Protein AF-A0A2D6YMB2-F1 (afdb_monomer_lite)

Organism: NCBI:txid2024889

Secondary structure (DSSP, 8-state):
--------HHHHHHHHHHHHHHHHHHHHHHHHHS------PPPTT------SS--S-S-TTT---HHHHHHHTTT---SEEEPTTSS-EEESSSS--EE-TTS--EE-

Radius of gyration: 36.63 Å; chains: 1; bounding box: 71×21×109 Å

Foldseek 3Di:
DDDDPDPDPVNVVVVVVVVVVVVVVVVVVVVVVPPPPPPPDDPPPDDDDDAPDDAPDQDPVPDDDPSNVVVNVVPDWDQWDADPPDNDIAGIVNNDWDADPVRPDIGD

pLDDT: mean 87.3, std 12.39, range [43.06, 98.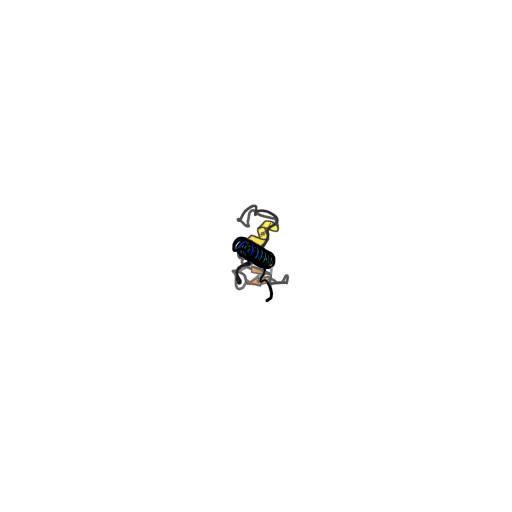44]

Sequence (108 aa):
MPSYGNFSLLSLEKIMLKKQIRVMLLVSFLLLSFGLTTQAATPKDVLAVAKIAEPKSMDPATVTAVNDFRILMNVYYGLVRYRSGTLDVDPGLAESWTISDHGKVYTF

Structure (mmCIF, N/CA/C/O backbone):
data_AF-A0A2D6YMB2-F1
#
_entry.id   AF-A0A2D6YMB2-F1
#
loop_
_atom_site.group_PDB
_atom_site.id
_atom_site.type_symbol
_atom_site.label_atom_id
_atom_site.label_alt_id
_atom_site.label_comp_id
_atom_site.label_asym_id
_atom_site.label_entity_id
_atom_site.label_seq_id
_atom_site.pdbx_PDB_ins_code
_atom_site.Cartn_x
_atom_site.Cartn_y
_atom_site.Cartn_z
_atom_site.occupancy
_atom_site.B_iso_or_equiv
_atom_site.auth_seq_id
_atom_site.auth_comp_id
_atom_site.auth_asym_id
_atom_site.auth_atom_id
_atom_site.pdbx_PDB_model_num
ATOM 1 N N . MET A 1 1 ? 42.008 -8.423 -87.949 1.00 45.00 1 MET A N 1
ATOM 2 C CA . MET A 1 1 ? 42.024 -9.228 -86.707 1.00 45.00 1 MET A CA 1
ATOM 3 C C . MET A 1 1 ? 41.993 -8.264 -85.530 1.00 45.00 1 MET A C 1
ATOM 5 O O . MET A 1 1 ? 42.881 -7.420 -85.485 1.00 45.00 1 MET A O 1
ATOM 9 N N . PRO A 1 2 ? 40.982 -8.285 -84.644 1.00 43.06 2 PRO A N 1
ATOM 10 C CA . PRO A 1 2 ? 40.973 -7.378 -83.507 1.00 43.06 2 PRO A CA 1
ATOM 11 C C . PRO A 1 2 ? 41.971 -7.869 -82.453 1.00 43.06 2 PRO A C 1
ATOM 13 O O . PRO A 1 2 ? 41.962 -9.035 -82.064 1.00 43.06 2 PRO A O 1
ATOM 16 N N . SER A 1 3 ? 42.857 -6.965 -82.036 1.00 49.53 3 SER A N 1
ATOM 17 C CA . SER A 1 3 ? 43.799 -7.162 -80.936 1.00 49.53 3 SER A CA 1
ATOM 18 C C . SER A 1 3 ? 43.017 -7.194 -79.623 1.00 49.53 3 SER A C 1
ATOM 20 O O . SER A 1 3 ? 42.475 -6.174 -79.194 1.00 49.53 3 SER A O 1
ATOM 22 N N . TYR A 1 4 ? 42.908 -8.372 -79.006 1.00 52.59 4 TYR A N 1
ATOM 23 C CA . TYR A 1 4 ? 42.336 -8.505 -77.670 1.00 52.59 4 TYR A CA 1
ATOM 24 C C . TYR A 1 4 ? 43.365 -7.987 -76.664 1.00 52.59 4 TYR A C 1
ATOM 26 O O . TYR A 1 4 ? 44.401 -8.608 -76.436 1.00 52.59 4 TYR A O 1
ATOM 34 N N . GLY A 1 5 ? 43.094 -6.799 -76.120 1.00 56.78 5 GLY A N 1
ATOM 35 C CA . GLY A 1 5 ? 43.949 -6.139 -75.140 1.00 56.78 5 GLY A CA 1
ATOM 36 C C . GLY A 1 5 ? 44.274 -7.059 -73.964 1.00 56.78 5 GLY A C 1
ATOM 37 O O . GLY A 1 5 ? 43.387 -7.699 -73.401 1.00 56.78 5 GLY A O 1
ATOM 38 N N . ASN A 1 6 ? 45.561 -7.104 -73.614 1.00 62.62 6 ASN A N 1
ATOM 39 C CA . ASN A 1 6 ? 46.138 -7.882 -72.521 1.00 62.62 6 ASN A CA 1
ATOM 40 C C . ASN A 1 6 ? 45.465 -7.561 -71.179 1.00 62.62 6 ASN A C 1
ATOM 42 O O . ASN A 1 6 ? 45.906 -6.685 -70.432 1.00 62.62 6 ASN A O 1
ATOM 46 N N . PHE A 1 7 ? 44.407 -8.296 -70.851 1.00 61.66 7 PHE A N 1
ATOM 47 C CA . PHE A 1 7 ? 43.823 -8.288 -69.520 1.00 61.66 7 PHE A CA 1
ATOM 48 C C . PHE A 1 7 ? 44.702 -9.161 -68.618 1.00 61.66 7 PHE A C 1
ATOM 50 O O . PHE A 1 7 ? 44.586 -10.383 -68.592 1.00 61.66 7 PHE A O 1
ATOM 57 N N . SER A 1 8 ? 45.660 -8.536 -67.932 1.00 72.19 8 SER A N 1
ATOM 58 C CA . SER A 1 8 ? 46.572 -9.243 -67.031 1.00 72.19 8 SER A CA 1
ATOM 59 C C . SER A 1 8 ? 45.829 -9.760 -65.793 1.00 72.19 8 SER A C 1
ATOM 61 O O . SER A 1 8 ? 44.879 -9.132 -65.323 1.00 72.19 8 SER A O 1
ATOM 63 N N . LEU A 1 9 ? 46.283 -10.880 -65.221 1.00 67.56 9 LEU A N 1
ATOM 64 C CA . LEU A 1 9 ? 45.723 -11.479 -63.998 1.00 67.56 9 LEU A CA 1
ATOM 65 C C . LEU A 1 9 ? 45.647 -10.470 -62.831 1.00 67.56 9 LEU A C 1
ATOM 67 O O . LEU A 1 9 ? 44.660 -10.420 -62.100 1.00 67.56 9 LEU A O 1
ATOM 71 N N . LEU A 1 10 ? 46.620 -9.557 -62.767 1.00 70.50 10 LEU A N 1
ATOM 72 C CA . LEU A 1 10 ? 46.669 -8.426 -61.835 1.00 70.50 10 LEU A CA 1
ATOM 73 C C . LEU A 1 10 ? 45.466 -7.463 -61.969 1.00 70.50 10 LEU A C 1
ATOM 75 O O . LEU A 1 10 ? 45.056 -6.813 -61.007 1.00 70.50 10 LEU A O 1
ATOM 79 N N . SER A 1 11 ? 44.893 -7.348 -63.169 1.00 75.50 11 SER A N 1
ATOM 80 C CA . SER A 1 11 ? 43.705 -6.529 -63.439 1.00 75.50 11 SER A CA 1
ATOM 81 C C . SER A 1 11 ? 42.433 -7.196 -62.912 1.00 75.50 11 SER A C 1
ATOM 83 O O . SER A 1 11 ? 41.549 -6.510 -62.397 1.00 75.50 11 SER A O 1
ATOM 85 N N . LEU A 1 12 ? 42.360 -8.530 -62.971 1.00 75.81 12 LEU A N 1
ATOM 86 C CA . LEU A 1 12 ? 41.252 -9.308 -62.412 1.00 75.81 12 LEU A CA 1
ATOM 87 C C . LEU A 1 12 ? 41.268 -9.288 -60.879 1.00 75.81 12 LEU A C 1
ATOM 89 O O . LEU A 1 12 ? 40.224 -9.038 -60.278 1.00 75.81 12 LEU A O 1
ATOM 93 N N . GLU A 1 13 ? 42.435 -9.437 -60.243 1.00 86.25 13 GLU A N 1
ATOM 94 C CA . GLU A 1 13 ? 42.565 -9.350 -58.779 1.00 86.25 13 GLU A CA 1
ATOM 95 C C . GLU A 1 13 ? 42.093 -7.996 -58.236 1.00 86.25 13 GLU A C 1
ATOM 97 O O . GLU A 1 13 ? 41.330 -7.938 -57.273 1.00 86.25 13 GLU A O 1
ATOM 102 N N . LYS A 1 14 ? 42.460 -6.890 -58.898 1.00 83.88 14 LYS A N 1
ATOM 103 C CA . LYS A 1 14 ? 42.013 -5.538 -58.517 1.00 83.88 14 LYS A CA 1
ATOM 104 C C . LYS A 1 14 ? 40.499 -5.350 -58.666 1.00 83.88 14 LYS A C 1
ATOM 106 O O . LYS A 1 14 ? 39.891 -4.647 -57.856 1.00 83.88 14 LYS A O 1
ATOM 111 N N . ILE A 1 15 ? 39.879 -5.955 -59.683 1.00 85.75 15 ILE A N 1
ATOM 112 C CA . ILE A 1 15 ? 38.419 -5.921 -59.881 1.00 85.75 15 ILE A CA 1
ATOM 113 C C . ILE A 1 15 ? 37.716 -6.764 -58.812 1.00 85.75 15 ILE A C 1
ATOM 115 O O . ILE A 1 15 ? 36.741 -6.298 -58.215 1.00 85.75 15 ILE A O 1
ATOM 119 N N . MET A 1 16 ? 38.228 -7.963 -58.520 1.00 83.31 16 MET A N 1
ATOM 120 C CA . MET A 1 16 ? 37.694 -8.817 -57.460 1.00 83.31 16 MET A CA 1
ATOM 121 C C . MET A 1 16 ? 37.827 -8.153 -56.087 1.00 83.31 16 MET A C 1
ATOM 123 O O . MET A 1 16 ? 36.844 -8.111 -55.354 1.00 83.31 16 MET A O 1
ATOM 127 N N . LEU A 1 17 ? 38.967 -7.531 -55.774 1.00 90.06 17 LEU A N 1
ATOM 128 C CA . LEU A 1 17 ? 39.191 -6.821 -54.511 1.00 90.06 17 LEU A CA 1
ATOM 129 C C . LEU A 1 17 ? 38.218 -5.646 -54.325 1.00 90.06 17 LEU A C 1
ATOM 131 O O . LEU A 1 17 ? 37.597 -5.512 -53.274 1.00 90.06 17 LEU A O 1
ATOM 135 N N . LYS A 1 18 ? 38.001 -4.825 -55.363 1.00 88.81 18 LYS A N 1
ATOM 136 C CA . LYS A 1 18 ? 37.012 -3.730 -55.316 1.00 88.81 18 LYS A CA 1
ATOM 137 C C . LYS A 1 18 ? 35.582 -4.243 -55.127 1.00 88.81 18 LYS A C 1
ATOM 139 O O . LYS A 1 18 ? 34.794 -3.598 -54.436 1.00 88.81 18 LYS A O 1
ATOM 144 N N . LYS A 1 19 ? 35.239 -5.389 -55.726 1.00 89.19 19 LYS A N 1
ATOM 145 C CA . LYS A 1 19 ? 33.933 -6.040 -55.546 1.00 89.19 19 LYS A CA 1
ATOM 146 C C . LYS A 1 19 ? 33.763 -6.543 -54.109 1.00 89.19 19 LYS A C 1
ATOM 148 O O . LYS A 1 19 ? 32.726 -6.271 -53.516 1.00 89.19 19 LYS A O 1
ATOM 153 N N . GLN A 1 20 ? 34.785 -7.186 -53.540 1.00 89.62 20 GLN A N 1
ATOM 154 C CA . GLN A 1 20 ? 34.791 -7.644 -52.145 1.00 89.62 20 GLN A CA 1
ATOM 155 C C . GLN A 1 20 ? 34.630 -6.473 -51.163 1.00 89.62 20 GLN A C 1
ATOM 157 O O . GLN A 1 20 ? 33.777 -6.530 -50.282 1.00 89.62 20 GLN A O 1
ATOM 162 N N . ILE A 1 21 ? 35.351 -5.364 -51.374 1.00 93.69 21 ILE A N 1
ATOM 163 C CA . ILE A 1 21 ? 35.235 -4.156 -50.537 1.00 93.69 21 ILE A CA 1
ATOM 164 C C . ILE A 1 21 ? 33.818 -3.567 -50.598 1.00 93.69 21 ILE A C 1
ATOM 166 O O . ILE A 1 21 ? 33.251 -3.227 -49.564 1.00 93.69 21 ILE A O 1
ATOM 170 N N . ARG A 1 22 ? 33.205 -3.472 -51.786 1.00 91.06 22 ARG A N 1
ATOM 171 C CA . ARG A 1 22 ? 31.822 -2.972 -51.927 1.00 91.06 22 ARG A CA 1
ATOM 172 C C . ARG A 1 22 ? 30.804 -3.872 -51.233 1.00 91.06 22 ARG A C 1
ATOM 174 O O . ARG A 1 22 ? 29.877 -3.362 -50.614 1.00 91.06 22 ARG A O 1
ATOM 181 N N . VAL A 1 23 ? 30.983 -5.190 -51.327 1.00 92.00 23 VAL A N 1
ATOM 182 C CA . VAL A 1 23 ? 30.128 -6.164 -50.638 1.00 92.00 23 VAL A CA 1
ATOM 183 C C . VAL A 1 23 ? 30.288 -6.035 -49.124 1.00 92.00 23 VAL A C 1
ATOM 185 O O . VAL A 1 23 ? 29.278 -5.949 -48.434 1.00 92.00 23 VAL A O 1
ATOM 188 N N . MET A 1 24 ? 31.516 -5.928 -48.604 1.00 90.94 24 MET A N 1
ATOM 189 C CA . MET A 1 24 ? 31.736 -5.694 -47.172 1.00 90.94 24 MET A CA 1
ATOM 190 C C . MET A 1 24 ? 31.097 -4.390 -46.700 1.00 90.94 24 MET A C 1
ATOM 192 O O . MET A 1 24 ? 30.403 -4.403 -45.693 1.00 90.94 24 MET A O 1
ATOM 196 N N . LEU A 1 25 ? 31.256 -3.286 -47.438 1.00 93.31 25 LEU A N 1
ATOM 197 C CA . LEU A 1 25 ? 30.639 -2.007 -47.073 1.00 93.31 25 LEU A CA 1
ATOM 198 C C . LEU A 1 25 ? 29.107 -2.082 -47.057 1.00 93.31 25 LEU A C 1
ATOM 200 O O . LEU A 1 25 ? 28.488 -1.530 -46.153 1.00 93.31 25 LEU A O 1
ATOM 204 N N . LEU A 1 26 ? 28.496 -2.793 -48.010 1.00 91.25 26 LEU A N 1
ATOM 205 C CA . LEU A 1 26 ? 27.048 -3.020 -48.031 1.00 91.25 26 LEU A CA 1
ATOM 206 C C . LEU A 1 26 ? 26.583 -3.872 -46.846 1.00 91.25 26 LEU A C 1
ATOM 208 O O . LEU A 1 26 ? 25.582 -3.536 -46.222 1.00 91.25 26 LEU A O 1
ATOM 212 N N . VAL A 1 27 ? 27.314 -4.935 -46.504 1.00 87.62 27 VAL A N 1
ATOM 213 C CA . VAL A 1 27 ? 27.001 -5.790 -45.348 1.00 87.62 27 VAL A CA 1
ATOM 214 C C . VAL A 1 27 ? 27.152 -5.013 -44.041 1.00 87.62 27 VAL A C 1
ATOM 216 O O . VAL A 1 27 ? 26.262 -5.060 -43.199 1.00 87.62 27 VAL A O 1
ATOM 219 N N . SER A 1 28 ? 28.229 -4.242 -43.882 1.00 83.38 28 SER A N 1
ATOM 220 C CA . SER A 1 28 ? 28.433 -3.383 -42.713 1.00 83.38 28 SER A CA 1
ATOM 221 C C . SER A 1 28 ? 27.348 -2.312 -42.595 1.00 83.38 28 SER A C 1
ATOM 223 O O . SER A 1 28 ? 26.837 -2.084 -41.504 1.00 83.38 28 SER A O 1
ATOM 225 N N . PHE A 1 29 ? 26.947 -1.691 -43.707 1.00 86.44 29 PHE A N 1
ATOM 226 C CA . PHE A 1 29 ? 25.854 -0.718 -43.719 1.00 86.44 29 PHE A CA 1
ATOM 227 C C . PHE A 1 29 ? 24.510 -1.359 -43.345 1.00 86.44 29 PHE A C 1
ATOM 229 O O . PHE A 1 29 ? 23.748 -0.770 -42.580 1.00 86.44 29 PHE A O 1
ATOM 236 N N . LEU A 1 30 ? 24.238 -2.581 -43.816 1.00 85.00 30 LEU A N 1
ATOM 237 C CA . LEU A 1 30 ? 23.031 -3.341 -43.477 1.00 85.00 30 LEU A CA 1
ATOM 238 C C . LEU A 1 30 ? 22.991 -3.724 -41.987 1.00 85.00 30 LEU A C 1
ATOM 240 O O . LEU A 1 30 ? 21.954 -3.602 -41.341 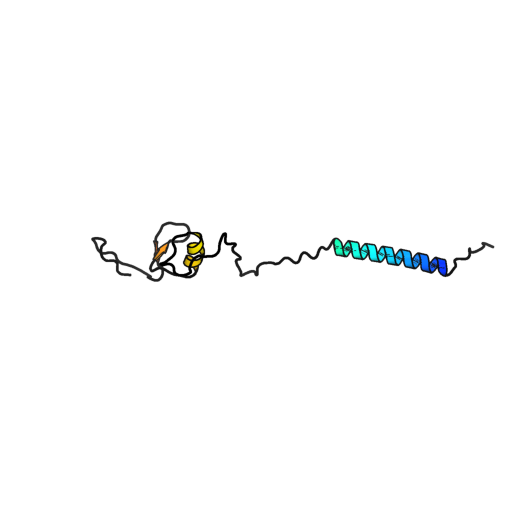1.00 85.00 30 LEU A O 1
ATOM 244 N N . LEU A 1 31 ? 24.132 -4.130 -41.424 1.00 82.25 31 LEU A N 1
ATOM 245 C CA . LEU A 1 31 ? 24.264 -4.456 -40.001 1.00 82.25 31 LEU A CA 1
ATOM 246 C C . LEU A 1 31 ? 24.126 -3.222 -39.099 1.00 82.25 31 LEU A C 1
ATOM 248 O O . LEU A 1 31 ? 23.572 -3.332 -38.013 1.00 82.25 31 LEU A O 1
ATOM 252 N N . LEU A 1 32 ? 24.591 -2.047 -39.538 1.00 79.06 32 LEU A N 1
ATOM 253 C CA . LEU A 1 32 ? 24.393 -0.795 -38.797 1.00 79.06 32 LEU A CA 1
ATOM 254 C C . LEU A 1 32 ? 22.950 -0.274 -38.882 1.00 79.06 32 LEU A C 1
ATOM 256 O O . LEU A 1 32 ? 22.479 0.361 -37.942 1.00 79.06 32 LEU A O 1
ATOM 260 N N . SER A 1 33 ? 22.254 -0.513 -39.998 1.00 76.62 33 SER A N 1
ATOM 261 C CA . SER A 1 33 ? 20.858 -0.082 -40.177 1.00 76.62 33 SER A CA 1
ATOM 262 C C . SER A 1 33 ? 19.861 -1.002 -39.467 1.00 76.62 33 SER A C 1
ATOM 264 O O . SER A 1 33 ? 18.830 -0.530 -38.994 1.00 76.62 33 SER A O 1
ATOM 266 N N . PHE A 1 34 ? 20.209 -2.277 -39.275 1.00 68.00 34 PHE A N 1
ATOM 267 C CA . PHE A 1 34 ? 19.597 -3.153 -38.274 1.00 68.00 34 PHE A CA 1
ATOM 268 C C . PHE A 1 34 ? 20.295 -2.970 -36.924 1.00 68.00 34 PHE A C 1
ATOM 270 O O . PHE A 1 34 ? 20.954 -3.873 -36.415 1.00 68.00 34 PHE A O 1
ATOM 277 N N . GLY A 1 35 ? 20.166 -1.787 -36.322 1.00 64.81 35 GLY A N 1
ATOM 278 C CA . GLY A 1 35 ? 20.575 -1.608 -34.934 1.00 64.81 35 GLY A CA 1
ATOM 279 C C . GLY A 1 35 ? 19.889 -2.670 -34.072 1.00 64.81 35 GLY A C 1
ATOM 280 O O . GLY A 1 35 ? 18.674 -2.605 -33.873 1.00 64.81 35 GLY A O 1
ATOM 281 N N . LEU A 1 36 ? 20.648 -3.658 -33.580 1.00 63.25 36 LEU A N 1
ATOM 282 C CA . LEU A 1 36 ? 20.191 -4.578 -32.541 1.00 63.25 36 LEU A CA 1
ATOM 283 C C . LEU A 1 36 ? 19.988 -3.748 -31.274 1.00 63.25 36 LEU A C 1
ATOM 285 O O . LEU A 1 36 ? 20.849 -3.654 -30.404 1.00 63.25 36 LEU A O 1
ATOM 289 N N . THR A 1 37 ? 18.837 -3.097 -31.188 1.00 66.75 37 THR A N 1
ATOM 290 C CA . THR A 1 37 ? 18.350 -2.559 -29.932 1.00 66.75 37 THR A CA 1
ATOM 291 C C . THR A 1 37 ? 17.907 -3.765 -29.120 1.00 66.75 37 THR A C 1
ATOM 293 O O . THR A 1 37 ? 16.841 -4.340 -29.332 1.00 66.75 37 THR A O 1
ATOM 296 N N . THR A 1 38 ? 18.771 -4.220 -28.216 1.00 69.00 38 THR A N 1
ATOM 297 C CA . THR A 1 38 ? 18.364 -5.156 -27.173 1.00 69.00 38 THR A CA 1
ATOM 298 C C . THR A 1 38 ? 17.363 -4.425 -26.290 1.00 69.00 38 THR A C 1
ATOM 300 O O . THR A 1 38 ? 17.742 -3.674 -25.391 1.00 69.00 38 THR A O 1
ATOM 303 N N . GLN A 1 39 ? 16.075 -4.579 -26.588 1.00 70.44 39 GLN A N 1
ATOM 304 C CA . GLN A 1 39 ? 15.024 -4.079 -25.719 1.00 70.44 39 GLN A CA 1
ATOM 305 C C . GLN A 1 39 ? 15.012 -4.953 -24.469 1.00 70.44 39 GLN A C 1
ATOM 307 O O . GLN A 1 39 ? 14.661 -6.132 -24.525 1.00 70.44 39 GLN A O 1
ATOM 312 N N . ALA A 1 40 ? 15.412 -4.375 -23.338 1.00 75.12 40 ALA A N 1
ATOM 313 C CA . ALA A 1 40 ? 15.186 -4.962 -22.027 1.00 75.12 40 ALA A CA 1
ATOM 314 C C . ALA A 1 40 ? 13.687 -4.861 -21.711 1.00 75.12 40 ALA A C 1
ATOM 316 O O . ALA A 1 40 ? 13.242 -3.983 -20.976 1.00 75.12 40 ALA A O 1
ATOM 317 N N . ALA A 1 41 ? 12.892 -5.715 -22.355 1.00 83.44 41 ALA A N 1
ATOM 318 C CA . ALA A 1 41 ? 11.464 -5.782 -22.118 1.00 83.44 41 ALA A CA 1
ATOM 319 C C . ALA A 1 41 ? 11.219 -6.311 -20.702 1.00 83.44 41 ALA A C 1
ATOM 321 O O . ALA A 1 41 ? 11.762 -7.347 -20.309 1.00 83.44 41 ALA A O 1
ATOM 322 N N . THR A 1 42 ? 10.387 -5.610 -19.937 1.00 89.62 42 THR A N 1
ATOM 323 C CA . THR A 1 42 ? 9.864 -6.151 -18.686 1.00 89.62 42 THR A CA 1
ATOM 324 C C . THR A 1 42 ? 9.037 -7.404 -19.012 1.00 89.62 42 THR A C 1
ATOM 326 O O . THR A 1 42 ? 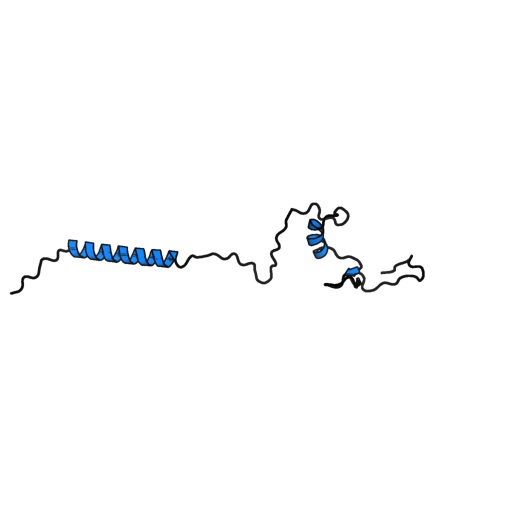8.231 -7.358 -19.947 1.00 89.62 42 THR A O 1
ATOM 329 N N . PRO A 1 43 ? 9.238 -8.537 -18.311 1.00 92.12 43 PRO A N 1
ATOM 330 C CA . PRO A 1 43 ? 8.421 -9.730 -18.520 1.00 92.12 43 PRO A CA 1
ATOM 331 C C . PRO A 1 43 ? 6.923 -9.420 -18.400 1.00 92.12 43 PRO A C 1
ATOM 333 O O . PRO A 1 43 ? 6.539 -8.533 -17.642 1.00 92.12 43 PRO A O 1
ATOM 336 N N . LYS A 1 44 ? 6.076 -10.163 -19.126 1.00 90.75 44 LYS A N 1
ATOM 337 C CA . LYS A 1 44 ? 4.630 -9.877 -19.239 1.00 90.75 44 LYS A CA 1
ATOM 338 C C . LYS A 1 44 ? 3.907 -9.766 -17.891 1.00 90.75 44 LYS A C 1
ATOM 340 O O . LYS A 1 44 ? 3.008 -8.945 -17.767 1.00 90.75 44 LYS A O 1
ATOM 345 N N . ASP A 1 45 ? 4.337 -10.543 -16.901 1.00 94.44 45 ASP A N 1
ATOM 346 C CA . ASP A 1 45 ? 3.720 -10.607 -15.570 1.00 94.44 45 ASP A CA 1
ATOM 347 C C . ASP A 1 45 ? 4.529 -9.852 -14.502 1.00 94.44 45 ASP A C 1
ATOM 349 O O . ASP A 1 45 ? 4.377 -10.084 -13.304 1.00 94.44 45 ASP A O 1
ATOM 353 N N . VAL A 1 46 ? 5.428 -8.958 -14.923 1.00 94.00 46 VAL A N 1
ATOM 354 C CA . VAL A 1 46 ? 6.246 -8.141 -14.027 1.00 94.00 46 VAL A CA 1
ATOM 355 C C . VAL A 1 46 ? 5.882 -6.676 -14.216 1.00 94.00 46 VAL A C 1
ATOM 357 O O . VAL A 1 46 ? 5.971 -6.126 -15.310 1.00 94.00 46 VAL A O 1
ATOM 360 N N . LEU A 1 47 ? 5.524 -6.018 -13.116 1.00 92.50 47 LEU A N 1
ATOM 361 C CA . LEU A 1 47 ? 5.393 -4.569 -13.069 1.00 92.50 47 LEU A CA 1
ATOM 362 C C . LEU A 1 47 ? 6.670 -3.967 -12.471 1.00 92.50 47 LEU A C 1
ATOM 364 O O . LEU A 1 47 ? 6.940 -4.125 -11.282 1.00 92.50 47 LEU A O 1
ATOM 368 N N . ALA A 1 48 ? 7.449 -3.257 -13.288 1.00 91.62 48 ALA A N 1
ATOM 369 C CA . ALA A 1 48 ? 8.602 -2.494 -12.818 1.00 91.62 48 ALA A CA 1
ATOM 370 C C . ALA A 1 48 ? 8.166 -1.076 -12.412 1.00 91.62 48 ALA A C 1
ATOM 372 O O . ALA A 1 48 ? 7.700 -0.302 -13.248 1.00 91.62 48 ALA A O 1
ATOM 373 N N . VAL A 1 49 ? 8.328 -0.725 -11.132 1.00 90.19 49 VAL A N 1
ATOM 374 C CA . VAL A 1 49 ? 7.948 0.591 -10.589 1.00 90.19 49 VAL A CA 1
ATOM 375 C C . VAL A 1 49 ? 9.188 1.336 -10.105 1.00 90.19 49 VAL A C 1
ATOM 377 O O . VAL A 1 49 ? 9.906 0.857 -9.230 1.00 90.19 49 VAL A O 1
ATOM 380 N N . ALA A 1 50 ? 9.425 2.532 -10.646 1.00 91.12 50 ALA A N 1
ATOM 381 C CA . ALA A 1 50 ? 10.512 3.399 -10.199 1.00 91.12 50 ALA A CA 1
ATOM 382 C C . ALA A 1 50 ? 10.176 4.070 -8.855 1.00 91.12 50 ALA A C 1
ATOM 384 O O . ALA A 1 50 ? 9.069 4.573 -8.646 1.00 91.12 50 ALA A O 1
ATOM 385 N N . LYS A 1 51 ? 11.156 4.113 -7.950 1.00 87.44 51 LYS A N 1
ATOM 386 C CA . LYS A 1 51 ? 11.070 4.770 -6.639 1.00 87.44 51 LYS A CA 1
ATOM 387 C C . LYS A 1 51 ? 11.954 6.016 -6.631 1.00 87.44 51 LYS A C 1
ATOM 389 O O . LYS A 1 51 ? 13.051 5.992 -7.173 1.00 87.44 51 LYS A O 1
ATOM 394 N N . ILE A 1 52 ? 11.479 7.088 -5.995 1.00 87.81 52 ILE A N 1
ATOM 395 C CA . ILE A 1 52 ? 12.222 8.359 -5.888 1.00 87.81 52 ILE A CA 1
ATOM 396 C C . ILE A 1 52 ? 13.368 8.236 -4.875 1.00 87.81 52 ILE A C 1
ATOM 398 O O . ILE A 1 52 ? 14.412 8.856 -5.043 1.00 87.81 52 ILE A O 1
ATOM 402 N N . ALA A 1 53 ? 13.168 7.433 -3.829 1.00 90.31 53 ALA A N 1
ATOM 403 C CA . ALA A 1 53 ? 14.155 7.185 -2.792 1.00 90.31 53 ALA A CA 1
ATOM 404 C C . ALA A 1 53 ? 13.987 5.782 -2.203 1.00 90.31 53 ALA A C 1
ATOM 406 O O . ALA A 1 53 ? 12.902 5.183 -2.263 1.00 90.31 53 ALA A O 1
ATOM 407 N N . GLU A 1 54 ? 15.055 5.288 -1.586 1.00 90.56 54 GLU A N 1
ATOM 408 C CA . GLU A 1 54 ? 15.030 4.066 -0.787 1.00 90.56 54 GLU A CA 1
ATOM 409 C C . GLU A 1 54 ? 14.023 4.182 0.370 1.00 90.56 54 GLU A C 1
ATOM 411 O O . GLU A 1 54 ? 13.791 5.284 0.884 1.00 90.56 54 GLU A O 1
ATOM 416 N N . PRO A 1 55 ? 13.358 3.077 0.755 1.00 89.62 55 PRO A N 1
ATOM 417 C CA . PRO A 1 55 ? 12.480 3.091 1.913 1.00 89.62 55 PRO A CA 1
ATOM 418 C C . PRO A 1 55 ? 13.288 3.251 3.204 1.00 89.62 55 PRO A C 1
ATOM 420 O O . PRO A 1 55 ? 14.349 2.651 3.356 1.00 89.62 55 PRO A O 1
ATOM 423 N N . LYS A 1 56 ? 12.765 4.021 4.161 1.00 91.75 56 LYS A N 1
ATOM 424 C CA . LYS A 1 56 ? 13.440 4.227 5.453 1.00 91.75 56 LYS A CA 1
ATOM 425 C C . LYS A 1 56 ? 13.380 2.986 6.349 1.00 91.75 56 LYS A C 1
ATOM 427 O O . LYS A 1 56 ? 14.324 2.697 7.078 1.00 91.75 56 LYS A O 1
ATOM 432 N N . SER A 1 57 ? 12.241 2.302 6.353 1.00 93.00 57 SER A N 1
ATOM 433 C CA . SER A 1 57 ? 11.970 1.124 7.176 1.00 93.00 57 SER A CA 1
ATOM 434 C C . SER A 1 57 ? 10.851 0.304 6.538 1.00 93.00 57 SER A C 1
ATOM 436 O O . SER A 1 57 ? 10.026 0.841 5.796 1.00 93.00 57 SER A O 1
ATOM 438 N N . MET A 1 58 ? 10.833 -0.995 6.835 1.00 94.25 58 MET A N 1
ATOM 439 C CA . MET A 1 58 ? 9.751 -1.908 6.459 1.00 94.25 58 MET A CA 1
ATOM 440 C C . MET A 1 58 ? 8.768 -2.175 7.606 1.00 94.25 58 MET A C 1
ATOM 442 O O . MET A 1 58 ? 7.786 -2.878 7.408 1.00 94.25 58 MET A O 1
ATOM 446 N N . ASP A 1 59 ? 9.006 -1.607 8.790 1.00 94.31 59 ASP A N 1
ATOM 447 C CA . ASP A 1 59 ? 8.069 -1.675 9.910 1.00 94.31 59 ASP A CA 1
ATOM 448 C C . ASP A 1 59 ? 7.021 -0.545 9.791 1.00 94.31 59 ASP A C 1
ATOM 450 O O . ASP A 1 59 ? 7.377 0.631 9.978 1.00 94.31 59 ASP A O 1
ATOM 454 N N . PRO A 1 60 ? 5.738 -0.862 9.507 1.00 92.75 60 PRO A N 1
ATOM 455 C CA . PRO A 1 60 ? 4.684 0.137 9.337 1.00 92.75 60 PRO A CA 1
ATOM 456 C C . PRO A 1 60 ? 4.437 0.996 10.582 1.00 92.75 60 PRO A C 1
ATOM 458 O O . PRO A 1 60 ? 3.947 2.113 10.439 1.00 92.75 60 PRO A O 1
ATOM 461 N N . ALA A 1 61 ? 4.808 0.538 11.782 1.00 93.56 61 ALA A N 1
ATOM 462 C CA . ALA A 1 61 ? 4.662 1.319 13.010 1.00 93.56 61 ALA A CA 1
ATOM 463 C C . ALA A 1 61 ? 5.702 2.450 13.138 1.00 93.56 61 ALA A C 1
ATOM 465 O O . ALA A 1 61 ? 5.581 3.311 14.008 1.00 93.56 61 ALA A O 1
ATOM 466 N N . THR A 1 62 ? 6.728 2.460 12.281 1.00 94.56 62 THR A N 1
ATOM 467 C CA . THR A 1 62 ? 7.886 3.367 12.396 1.00 94.56 62 THR A CA 1
ATOM 468 C C . THR A 1 62 ? 7.975 4.414 11.285 1.00 94.56 62 THR A C 1
ATOM 470 O O . THR A 1 62 ? 8.812 5.321 11.358 1.00 94.56 62 THR A O 1
ATOM 473 N N . VAL A 1 63 ? 7.136 4.311 10.249 1.00 92.38 63 VAL A N 1
ATOM 474 C CA . VAL A 1 63 ? 7.186 5.181 9.066 1.00 92.38 63 VAL A CA 1
ATOM 475 C C . VAL A 1 63 ? 5.978 6.105 8.972 1.00 92.38 63 VAL A C 1
ATOM 477 O O . VAL A 1 63 ? 4.874 5.773 9.389 1.00 92.38 63 VAL A O 1
ATOM 480 N N . THR A 1 64 ? 6.189 7.280 8.380 1.00 91.19 64 THR A N 1
ATOM 481 C CA . THR A 1 64 ? 5.135 8.287 8.164 1.00 91.19 64 THR A CA 1
ATOM 482 C C . THR A 1 64 ? 5.133 8.864 6.746 1.00 91.19 64 THR A C 1
ATOM 484 O O . THR A 1 64 ? 4.223 9.606 6.381 1.00 91.19 64 THR A O 1
ATOM 487 N N . ALA A 1 65 ? 6.130 8.531 5.919 1.00 90.69 65 ALA A N 1
ATOM 488 C CA . ALA A 1 65 ? 6.293 9.091 4.584 1.00 90.69 65 ALA A CA 1
ATOM 489 C C . ALA A 1 65 ? 5.584 8.249 3.511 1.00 90.69 65 ALA A C 1
ATOM 491 O O . ALA A 1 65 ? 5.663 7.020 3.489 1.00 90.69 65 ALA A O 1
ATOM 492 N N . VAL A 1 66 ? 4.966 8.922 2.534 1.00 89.44 66 VAL A N 1
ATOM 493 C CA . VAL A 1 66 ? 4.259 8.276 1.407 1.00 89.44 66 VAL A CA 1
ATOM 494 C C . VAL A 1 66 ? 5.179 7.364 0.581 1.00 89.44 66 VAL A C 1
ATOM 496 O O . VAL A 1 66 ? 4.719 6.370 0.017 1.00 89.44 66 VAL A O 1
ATOM 499 N N . ASN A 1 67 ? 6.482 7.667 0.518 1.00 90.94 67 ASN A 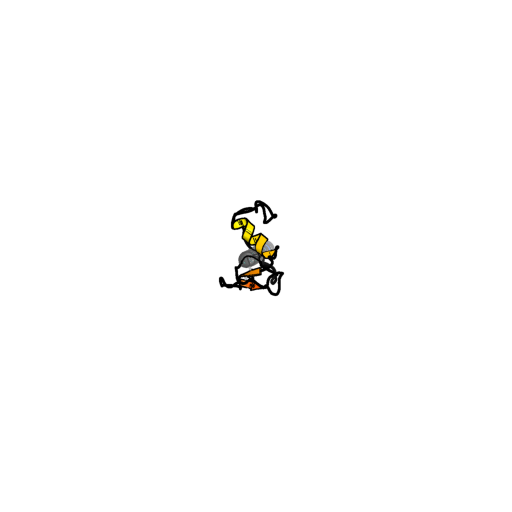N 1
ATOM 500 C CA . ASN A 1 67 ? 7.461 6.835 -0.189 1.00 90.94 67 ASN A CA 1
ATOM 501 C C . ASN A 1 67 ? 7.497 5.392 0.342 1.00 90.94 67 ASN A C 1
ATOM 503 O O . ASN A 1 67 ? 7.623 4.455 -0.451 1.00 90.94 67 ASN A O 1
ATOM 507 N N . ASP A 1 68 ? 7.362 5.221 1.657 1.00 91.50 68 ASP A N 1
ATOM 508 C CA . ASP A 1 68 ? 7.402 3.923 2.332 1.00 91.50 68 ASP A CA 1
ATOM 509 C C . ASP A 1 68 ? 6.040 3.225 2.217 1.00 91.50 68 ASP A C 1
ATOM 511 O O . ASP A 1 68 ? 5.964 2.067 1.801 1.00 91.50 68 ASP A O 1
ATOM 515 N N . PHE A 1 69 ? 4.947 3.966 2.455 1.00 88.94 69 PHE A N 1
ATOM 516 C CA . PHE A 1 69 ? 3.579 3.434 2.398 1.00 88.94 69 PHE A CA 1
ATOM 517 C C . PHE A 1 69 ? 3.216 2.785 1.059 1.00 88.94 69 PHE A C 1
ATOM 519 O O . PHE A 1 69 ? 2.489 1.795 1.049 1.00 88.94 69 PHE A O 1
ATOM 526 N N . ARG A 1 70 ? 3.749 3.280 -0.068 1.00 88.56 70 ARG A N 1
ATOM 527 C CA . ARG A 1 70 ? 3.541 2.655 -1.391 1.00 88.56 70 ARG A CA 1
ATOM 528 C C . ARG A 1 70 ? 4.013 1.203 -1.456 1.00 88.56 70 ARG A C 1
ATOM 530 O O . ARG A 1 70 ? 3.431 0.418 -2.196 1.00 88.56 70 ARG A O 1
ATOM 537 N N . ILE A 1 71 ? 5.055 0.848 -0.707 1.00 92.50 71 ILE A N 1
ATOM 538 C CA . ILE A 1 71 ? 5.496 -0.545 -0.592 1.00 92.50 71 ILE A CA 1
ATOM 539 C C . ILE A 1 71 ? 4.633 -1.262 0.444 1.00 92.50 71 ILE A C 1
ATOM 541 O O . ILE A 1 71 ? 4.075 -2.315 0.153 1.00 92.50 71 ILE A O 1
ATOM 545 N N . LEU A 1 72 ? 4.484 -0.676 1.633 1.00 93.62 72 LEU A N 1
ATOM 546 C CA . LEU A 1 72 ? 3.859 -1.353 2.770 1.00 93.62 72 LEU A CA 1
ATOM 547 C C . LEU A 1 72 ? 2.401 -1.748 2.523 1.00 93.62 72 LEU A C 1
ATOM 549 O O . LEU A 1 72 ? 2.017 -2.847 2.903 1.00 93.62 72 LEU A O 1
ATOM 553 N N . MET A 1 73 ? 1.617 -0.920 1.826 1.00 90.88 73 MET A N 1
ATOM 554 C CA . MET A 1 73 ? 0.215 -1.226 1.498 1.00 90.88 73 MET A CA 1
ATOM 555 C C . MET A 1 73 ? 0.044 -2.416 0.538 1.00 90.88 73 MET A C 1
ATOM 557 O O . MET A 1 73 ? -1.065 -2.913 0.384 1.00 90.88 73 MET A O 1
ATOM 561 N N . ASN A 1 74 ? 1.121 -2.873 -0.109 1.00 91.75 74 ASN A N 1
ATOM 562 C CA . ASN A 1 74 ? 1.118 -4.078 -0.944 1.00 91.75 74 ASN A CA 1
ATOM 563 C C . ASN A 1 74 ? 1.631 -5.325 -0.198 1.00 91.75 74 ASN A C 1
ATOM 565 O O . ASN A 1 74 ? 1.547 -6.427 -0.733 1.00 91.75 74 ASN A O 1
ATOM 569 N N . VAL A 1 75 ? 2.182 -5.163 1.011 1.00 94.31 75 VAL A N 1
ATOM 570 C CA . VAL A 1 75 ? 2.811 -6.242 1.797 1.00 94.31 75 VAL A CA 1
ATOM 571 C C . VAL A 1 75 ? 2.017 -6.552 3.067 1.00 94.31 75 VAL A C 1
ATOM 573 O O . VAL A 1 75 ? 1.894 -7.714 3.446 1.00 94.31 75 VAL A O 1
ATOM 576 N N . TYR A 1 76 ? 1.460 -5.530 3.716 1.00 94.62 76 TYR A N 1
ATOM 577 C CA . TYR A 1 76 ? 0.715 -5.643 4.967 1.00 94.62 76 TYR A CA 1
ATOM 578 C C . TYR A 1 76 ? -0.781 -5.430 4.738 1.00 94.62 76 TYR A C 1
ATOM 580 O O . TYR A 1 76 ? -1.185 -4.601 3.925 1.00 94.62 76 TYR A O 1
ATOM 588 N N . TYR A 1 77 ? -1.599 -6.143 5.512 1.00 93.44 77 TYR A N 1
ATOM 589 C CA . TYR A 1 77 ? -3.055 -6.021 5.504 1.00 93.44 77 TYR A CA 1
ATOM 590 C C . TYR A 1 77 ? -3.557 -5.554 6.872 1.00 93.44 77 TYR A C 1
ATOM 592 O O . TYR A 1 77 ? -3.118 -6.054 7.907 1.00 93.44 77 TYR A O 1
ATOM 600 N N . GLY A 1 78 ? -4.479 -4.590 6.874 1.00 94.56 78 GLY A N 1
ATOM 601 C CA . GLY A 1 78 ? -5.216 -4.172 8.068 1.00 94.56 78 GLY A CA 1
ATOM 602 C C . GLY A 1 78 ? -6.492 -4.991 8.274 1.00 94.56 78 GLY A C 1
ATOM 603 O O . GLY A 1 78 ? -6.910 -5.742 7.392 1.00 94.56 78 GLY A O 1
ATOM 604 N N . LEU A 1 79 ? -7.148 -4.810 9.426 1.00 97.81 79 LEU A 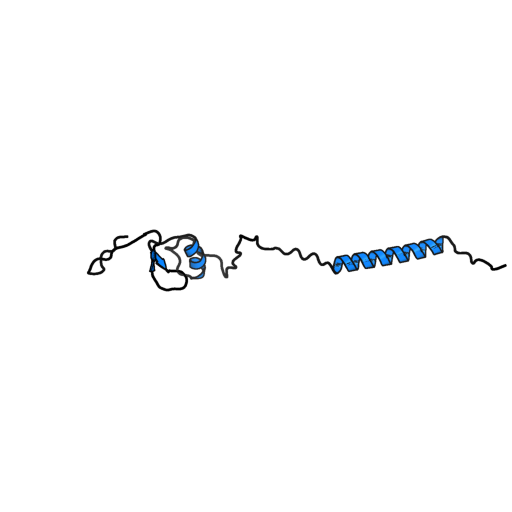N 1
ATOM 605 C CA . LEU A 1 79 ? -8.462 -5.417 9.699 1.00 97.81 79 LEU A CA 1
ATOM 606 C C . LEU A 1 79 ? -9.503 -4.996 8.653 1.00 97.81 79 LEU A C 1
ATOM 608 O O . LEU A 1 79 ? -10.267 -5.823 8.171 1.00 97.81 79 LEU A O 1
ATOM 612 N N . VAL A 1 80 ? -9.457 -3.732 8.237 1.00 97.12 80 VAL A N 1
ATOM 613 C CA . VAL A 1 80 ? -10.266 -3.161 7.154 1.00 97.12 80 VAL A CA 1
ATOM 614 C C . VAL A 1 80 ? -9.370 -2.424 6.161 1.00 97.12 80 VAL A C 1
ATOM 616 O O . VAL A 1 80 ? -8.206 -2.137 6.457 1.00 97.12 80 VAL A O 1
ATOM 619 N N . ARG A 1 81 ? -9.901 -2.108 4.979 1.00 95.06 81 ARG A N 1
ATOM 620 C CA . ARG A 1 81 ? -9.198 -1.370 3.916 1.00 95.06 81 ARG A CA 1
ATOM 621 C C . ARG A 1 81 ? -10.139 -0.409 3.197 1.00 95.06 81 ARG A C 1
ATOM 623 O O . ARG A 1 81 ? -11.342 -0.458 3.404 1.00 95.06 81 ARG A O 1
ATOM 630 N N . TYR A 1 82 ? -9.605 0.434 2.319 1.00 95.00 82 TYR A N 1
ATOM 631 C CA . TYR A 1 82 ? -10.439 1.221 1.410 1.00 95.00 82 TYR A CA 1
ATOM 632 C C . TYR A 1 82 ? -10.788 0.425 0.155 1.00 95.00 82 TYR A C 1
ATOM 634 O O . TYR A 1 82 ? -9.926 -0.243 -0.429 1.00 95.00 82 TYR A O 1
ATOM 642 N N . ARG A 1 83 ? -12.041 0.535 -0.290 1.00 95.06 83 ARG A N 1
ATOM 643 C CA . ARG A 1 83 ? -12.461 0.042 -1.601 1.00 95.06 83 ARG A CA 1
ATOM 644 C C . ARG A 1 83 ? -11.713 0.817 -2.686 1.00 95.06 83 ARG A C 1
ATOM 646 O O . ARG A 1 83 ? -11.638 2.046 -2.651 1.00 95.06 83 ARG A O 1
ATOM 653 N N . SER A 1 84 ? -11.180 0.087 -3.666 1.00 92.50 84 SER A N 1
ATOM 654 C CA . SER A 1 84 ? -10.358 0.642 -4.749 1.00 92.50 84 SER A CA 1
ATOM 655 C C . SER A 1 84 ? -11.023 1.848 -5.421 1.00 92.50 84 SER A C 1
ATOM 657 O O . SER A 1 84 ? -12.159 1.758 -5.882 1.00 92.50 84 SER A O 1
ATOM 659 N N . GLY A 1 85 ? -10.305 2.972 -5.474 1.00 94.56 85 GLY A N 1
ATOM 660 C CA . GLY A 1 85 ? -10.772 4.206 -6.111 1.00 94.56 85 GLY A CA 1
ATOM 661 C C . GLY A 1 85 ? -11.794 5.022 -5.310 1.00 94.56 85 GLY A C 1
ATOM 662 O O . GLY A 1 85 ? -12.301 6.008 -5.837 1.00 94.56 85 GLY A O 1
ATOM 663 N N . THR A 1 86 ? -12.095 4.652 -4.063 1.00 96.88 86 THR A N 1
ATOM 664 C CA . THR A 1 86 ? -13.082 5.344 -3.213 1.00 96.88 86 THR A CA 1
ATOM 665 C C . THR A 1 86 ? -12.533 5.595 -1.805 1.00 96.88 86 THR A C 1
ATOM 667 O O . THR A 1 86 ? -11.429 5.161 -1.475 1.00 96.88 86 THR A O 1
ATOM 670 N N . LEU A 1 87 ? -13.314 6.284 -0.968 1.00 96.62 87 LEU A N 1
ATOM 671 C CA . LEU A 1 87 ? -13.059 6.413 0.473 1.00 96.62 87 LEU A CA 1
ATOM 672 C C . LEU A 1 87 ? -13.949 5.485 1.312 1.00 96.62 87 LEU A C 1
ATOM 674 O O . LEU A 1 87 ? -13.948 5.575 2.538 1.00 96.62 87 LEU A O 1
ATOM 678 N N . ASP A 1 88 ? -14.693 4.589 0.662 1.00 97.44 88 ASP A N 1
ATOM 679 C CA . ASP A 1 88 ? -15.548 3.633 1.351 1.00 97.44 88 ASP A CA 1
ATOM 680 C C . ASP A 1 88 ? -14.695 2.545 2.005 1.00 97.44 88 ASP A C 1
ATOM 682 O O . ASP A 1 88 ? -13.706 2.073 1.433 1.00 97.44 88 ASP A O 1
ATOM 686 N N . VAL A 1 89 ? -15.090 2.132 3.208 1.00 96.75 89 VAL A N 1
ATOM 687 C CA . VAL A 1 89 ? -14.423 1.057 3.948 1.00 96.75 89 VAL A CA 1
ATOM 688 C C . VAL A 1 89 ? -14.924 -0.299 3.445 1.00 96.75 89 VAL A C 1
ATOM 690 O O . VAL A 1 89 ? -16.127 -0.523 3.336 1.00 96.75 89 VAL A O 1
ATOM 693 N N . ASP A 1 90 ? -13.992 -1.204 3.161 1.00 97.06 90 ASP A N 1
ATOM 694 C CA . ASP A 1 90 ? -14.208 -2.583 2.725 1.00 97.06 90 ASP A CA 1
ATOM 695 C C . ASP A 1 90 ? -13.546 -3.573 3.704 1.00 97.06 90 ASP A C 1
ATOM 697 O O . ASP A 1 90 ? -12.549 -3.227 4.358 1.00 97.06 90 ASP A O 1
ATOM 701 N N . PRO A 1 91 ? -14.032 -4.827 3.761 1.00 97.50 91 PRO A N 1
ATOM 702 C CA . PRO A 1 91 ? -13.369 -5.900 4.492 1.00 97.50 91 PRO A CA 1
ATOM 703 C C . PRO A 1 91 ? -11.892 -6.072 4.113 1.00 97.50 91 PRO A C 1
ATOM 705 O O . PRO A 1 91 ? -11.514 -6.037 2.931 1.00 97.50 91 PRO A O 1
ATOM 708 N N . GLY A 1 92 ? -11.064 -6.238 5.145 1.00 96.12 92 GLY A N 1
ATOM 709 C CA . GLY A 1 92 ? -9.642 -6.562 5.068 1.00 96.12 92 GLY A CA 1
ATOM 710 C C . GLY A 1 92 ? -9.402 -7.953 5.648 1.00 96.12 92 GLY A C 1
ATOM 711 O O . GLY A 1 92 ? -9.993 -8.920 5.180 1.00 96.12 92 GLY A O 1
ATOM 712 N N . LEU A 1 93 ? -8.551 -8.056 6.672 1.00 97.56 93 LEU A N 1
ATOM 713 C CA . LEU A 1 93 ? -8.397 -9.300 7.439 1.00 97.56 93 LEU A CA 1
ATOM 714 C C . LEU A 1 93 ? -9.655 -9.665 8.242 1.00 97.56 93 LEU A C 1
ATOM 716 O O . LEU A 1 93 ? -9.867 -10.839 8.522 1.00 97.56 93 LEU A O 1
ATOM 720 N N . ALA A 1 94 ? -10.466 -8.674 8.619 1.00 98.44 94 ALA A N 1
ATOM 721 C CA . ALA A 1 94 ? -11.775 -8.884 9.218 1.00 98.44 94 ALA A CA 1
ATOM 722 C C . ALA A 1 94 ? -12.850 -8.833 8.126 1.00 98.44 94 ALA A C 1
ATOM 724 O O . ALA A 1 94 ? -12.952 -7.850 7.384 1.00 98.44 94 ALA A O 1
ATOM 725 N N . GLU A 1 95 ? -13.653 -9.892 8.033 1.00 97.56 95 GLU A N 1
ATOM 726 C CA . GLU A 1 95 ? -14.723 -10.010 7.034 1.00 97.56 95 GLU A CA 1
ATOM 727 C C . GLU A 1 95 ? -15.941 -9.141 7.373 1.00 97.56 95 GLU A C 1
ATOM 729 O O . GLU A 1 95 ? -16.669 -8.699 6.484 1.00 97.56 95 GLU A O 1
ATOM 734 N N . SER A 1 96 ? -16.160 -8.879 8.661 1.00 97.75 96 SER A N 1
ATOM 735 C CA . SER A 1 96 ? -17.244 -8.044 9.171 1.00 97.75 96 SER A CA 1
ATOM 736 C C . SER A 1 96 ? -16.819 -7.375 10.471 1.00 97.75 96 SER A C 1
ATOM 738 O O . SER A 1 96 ? -15.804 -7.738 11.054 1.00 97.75 96 SER A O 1
ATOM 740 N N . TRP A 1 97 ? -17.579 -6.384 10.918 1.00 98.12 97 TRP A N 1
ATOM 741 C CA . TRP A 1 97 ? -17.409 -5.815 12.245 1.00 98.12 97 TRP A CA 1
ATOM 742 C C . TRP A 1 97 ? -18.727 -5.240 12.742 1.00 98.12 97 TRP A C 1
ATOM 744 O O . TRP A 1 97 ? -19.610 -4.870 11.967 1.00 98.12 97 TRP A O 1
ATOM 754 N N . THR A 1 98 ? -18.849 -5.144 14.057 1.00 98.06 98 THR A N 1
ATOM 755 C CA . THR A 1 98 ? -19.967 -4.488 14.733 1.00 98.06 98 THR A CA 1
ATOM 756 C C . THR A 1 98 ? -19.448 -3.339 15.581 1.00 98.06 98 THR A C 1
ATOM 758 O O . THR A 1 98 ? -18.322 -3.370 16.084 1.00 98.06 98 THR A O 1
ATOM 761 N N . ILE A 1 99 ? -20.267 -2.300 15.711 1.00 98.19 99 ILE A N 1
ATOM 762 C CA . ILE A 1 99 ? -19.960 -1.094 16.478 1.00 98.19 99 ILE A CA 1
ATOM 763 C C . ILE A 1 99 ? -21.080 -0.930 17.500 1.00 98.19 99 ILE A C 1
ATOM 765 O O . ILE A 1 99 ? -22.251 -0.988 17.129 1.00 98.19 99 ILE A O 1
ATOM 769 N N . SER A 1 100 ? -20.740 -0.753 18.777 1.00 98.19 100 SER A N 1
ATOM 770 C CA . SER A 1 100 ? -21.752 -0.521 19.814 1.00 98.19 100 SER A CA 1
ATOM 771 C C . SER A 1 100 ? -22.495 0.802 19.610 1.00 98.19 100 SER A C 1
ATOM 773 O O . SER A 1 100 ? -21.960 1.729 19.004 1.00 98.19 100 SER A O 1
ATOM 775 N N . ASP A 1 101 ? -23.688 0.934 20.195 1.00 97.75 101 ASP A N 1
ATOM 776 C CA . ASP A 1 101 ? -24.551 2.121 20.057 1.00 97.75 101 ASP A CA 1
ATOM 777 C C . ASP A 1 101 ? -23.848 3.448 20.400 1.00 97.75 101 ASP A C 1
ATOM 779 O O . ASP A 1 101 ? -24.159 4.498 19.843 1.00 97.75 101 ASP A O 1
ATOM 783 N N . HIS A 1 102 ? -22.873 3.414 21.315 1.00 96.69 102 HIS A N 1
ATOM 784 C CA . HIS A 1 102 ? -22.088 4.584 21.726 1.00 96.69 102 HIS A CA 1
ATOM 785 C C . HIS A 1 102 ? -20.734 4.716 21.010 1.00 96.69 102 HIS A C 1
ATOM 787 O O . HIS A 1 102 ? -19.953 5.605 21.353 1.00 96.69 102 HIS A O 1
ATOM 793 N N . GLY A 1 103 ? -20.412 3.826 20.067 1.00 97.06 103 GLY A N 1
ATOM 794 C CA . GLY A 1 103 ? -19.203 3.897 19.243 1.00 97.06 103 GLY A CA 1
ATOM 795 C C . GLY A 1 103 ? -17.888 3.680 19.995 1.00 97.06 103 GLY A C 1
ATOM 796 O O . GLY A 1 103 ? -16.849 4.154 19.544 1.00 97.06 103 GLY A O 1
ATOM 797 N N . LYS A 1 104 ? -17.915 3.010 21.156 1.00 97.50 104 LYS A N 1
ATOM 798 C CA . LYS A 1 104 ? -16.723 2.780 22.004 1.00 97.50 104 LYS A CA 1
ATOM 799 C C . LYS A 1 104 ? -16.190 1.352 21.964 1.00 97.50 104 LYS A C 1
ATOM 801 O O . LYS A 1 104 ? -15.083 1.110 22.433 1.00 97.50 104 LYS A O 1
ATOM 806 N N . VAL A 1 105 ? -16.978 0.416 21.444 1.00 98.12 105 VAL A N 1
ATOM 807 C CA . VAL A 1 105 ? -16.590 -0.988 21.305 1.00 98.12 105 VAL A CA 1
ATOM 808 C C . VAL A 1 105 ? -16.748 -1.366 19.845 1.00 98.12 105 VAL A C 1
ATOM 810 O O . VAL A 1 105 ? -17.823 -1.186 19.276 1.00 98.12 105 VAL A O 1
ATOM 813 N N . TYR A 1 106 ? -15.655 -1.859 19.273 1.00 97.75 106 TYR A N 1
ATOM 814 C CA . TYR A 1 106 ? -15.587 -2.388 17.921 1.00 97.75 106 TYR A CA 1
ATOM 815 C C . TYR A 1 106 ? -15.217 -3.859 18.036 1.00 97.75 106 TYR A C 1
ATOM 817 O O . TYR A 1 106 ? -14.212 -4.196 18.666 1.00 97.75 106 TYR A O 1
ATOM 825 N N . THR A 1 107 ? -16.033 -4.723 17.449 1.00 97.88 107 THR A N 1
ATOM 826 C CA . THR A 1 107 ? -15.759 -6.157 17.371 1.00 97.88 107 THR A CA 1
ATOM 827 C C . THR A 1 107 ? -15.582 -6.501 15.910 1.00 97.88 10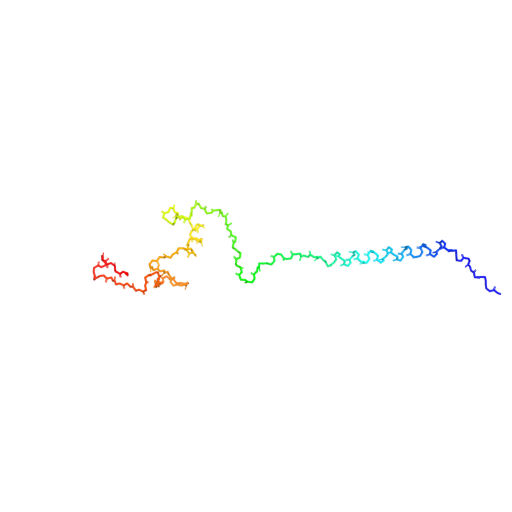7 THR A C 1
ATOM 829 O O . THR A 1 107 ? -16.522 -6.328 15.140 1.00 97.88 107 THR A O 1
ATOM 832 N N . PHE A 1 108 ? -14.372 -6.922 15.561 1.00 97.62 108 PHE A N 1
ATOM 833 C CA . PHE A 1 108 ? -13.960 -7.374 14.236 1.00 97.62 108 PHE A CA 1
ATOM 834 C C . PHE A 1 108 ? -13.958 -8.902 14.188 1.00 97.62 108 PHE A C 1
ATOM 836 O O . PHE A 1 108 ? -13.684 -9.502 15.255 1.00 97.62 108 PHE A O 1
#